Protein AF-A0AAW0TY88-F1 (afdb_monomer_lite)

Secondary structure (DSSP, 8-state):
-HHHHHHHHHHHTTSS-------EEETTTTEEE-GGG------SS-EEE--TT-SS-EEES---------TTS-----

Organism: Scylla paramamosain (NCBI:txid85552)

pLDDT: mean 88.43, std 11.42, range [51.88, 97.81]

Radius of gyration: 22.33 Å; chains: 1; bounding box: 44×54×49 Å

Sequence (78 aa):
MALTEAFVRLYDAGLVYRKEALVNWCCSLQSAILDIEVDHLHLTGPTELAVPGYSKPVSFGKMWDFPYRLADSGFAEV

InterPro domains:
  IPR002300 Aminoacyl-tRNA synthetase, class Ia [PF00133] (2-40)
  IPR002303 Valine-tRNA ligase [PTHR11946] (2-73)
  IPR014729 Rossmann-like alpha/beta/alpha sandwich fold [G3DSA:3.40.50.620] (1-47)

Foldseek 3Di:
DVVVVVQVVCVVVVNDDDDDDDFCAQPQVRDGDDPVVDDDDDDPAWDFDDHPPDPGTDTDRDDDDDDDDDPPDDDDDD

Structure (mmCIF, N/CA/C/O backbone):
data_AF-A0AAW0TY88-F1
#
_entry.id   AF-A0AAW0TY88-F1
#
loop_
_atom_site.group_PDB
_atom_site.id
_atom_site.type_symbol
_atom_site.label_atom_id
_atom_site.label_alt_id
_atom_site.label_comp_id
_atom_site.label_asym_id
_atom_site.label_entity_id
_atom_site.label_seq_id
_atom_site.pdbx_PDB_ins_code
_atom_site.Cartn_x
_atom_site.Cartn_y
_atom_site.Cartn_z
_atom_site.occupancy
_atom_site.B_iso_or_equiv
_atom_site.auth_seq_id
_atom_site.auth_comp_id
_atom_site.auth_asym_id
_atom_site.auth_atom_id
_atom_site.pdbx_PDB_model_num
ATOM 1 N N . MET A 1 1 ? -10.310 19.291 21.007 1.00 66.00 1 MET A N 1
ATOM 2 C CA . MET A 1 1 ? -11.343 18.292 21.366 1.00 66.00 1 MET A CA 1
ATOM 3 C C . MET A 1 1 ? -12.458 18.130 20.317 1.00 66.00 1 MET A C 1
ATOM 5 O O . MET A 1 1 ? -13.367 17.364 20.572 1.00 66.00 1 MET A O 1
ATOM 9 N N . ALA A 1 2 ? -12.380 18.727 19.116 1.00 88.56 2 ALA A N 1
ATOM 10 C CA . ALA A 1 2 ? -13.430 18.580 18.092 1.00 88.56 2 ALA A CA 1
ATOM 11 C C . ALA A 1 2 ? -13.261 17.353 17.168 1.00 88.56 2 ALA A C 1
ATOM 13 O O . ALA A 1 2 ? -14.247 16.755 16.752 1.00 88.56 2 ALA A O 1
ATOM 14 N N . LEU A 1 3 ? -12.017 16.951 16.864 1.00 92.38 3 LEU A N 1
ATOM 15 C CA . LEU A 1 3 ? -11.748 15.823 15.961 1.00 92.38 3 LEU A CA 1
ATOM 16 C C . LEU A 1 3 ? -12.246 14.496 16.544 1.00 92.38 3 LEU A C 1
ATOM 18 O O . LEU A 1 3 ? -12.893 13.721 15.853 1.00 92.38 3 LEU A O 1
ATOM 22 N N . THR A 1 4 ? -11.968 14.256 17.827 1.00 95.19 4 THR A N 1
ATOM 23 C CA . THR A 1 4 ? -12.414 13.049 18.529 1.00 95.19 4 THR A CA 1
ATOM 24 C C . THR A 1 4 ? -13.935 12.965 18.561 1.00 95.19 4 THR A C 1
ATOM 26 O O . THR A 1 4 ? -14.484 11.918 18.248 1.00 95.19 4 THR A O 1
ATOM 29 N N . GLU A 1 5 ? -14.617 14.070 18.874 1.00 95.88 5 GLU A N 1
ATOM 30 C CA . GLU A 1 5 ? -16.081 14.112 18.876 1.00 95.88 5 GLU A CA 1
ATOM 31 C C . GLU A 1 5 ? -16.651 13.838 17.479 1.00 95.88 5 GLU A C 1
ATOM 33 O O . GLU A 1 5 ? -17.537 13.001 17.332 1.00 95.88 5 GLU A O 1
ATOM 38 N N . ALA A 1 6 ? -16.110 14.479 16.439 1.00 96.38 6 ALA A N 1
ATOM 39 C CA . ALA A 1 6 ? -16.526 14.228 15.063 1.00 96.38 6 ALA A CA 1
ATOM 40 C C . ALA A 1 6 ? -16.311 12.761 14.656 1.00 96.38 6 ALA A C 1
ATOM 42 O O . ALA A 1 6 ? -17.204 12.153 14.072 1.00 96.38 6 ALA A O 1
ATOM 43 N N . PHE A 1 7 ? -15.162 12.174 15.003 1.00 95.81 7 PHE A N 1
ATOM 44 C CA . PHE A 1 7 ? -14.853 10.780 14.689 1.00 95.81 7 PHE A CA 1
ATOM 45 C C . PHE A 1 7 ? -15.806 9.809 15.396 1.00 95.81 7 PHE A C 1
ATOM 47 O O . PHE A 1 7 ? -16.319 8.895 14.757 1.00 95.81 7 PHE A O 1
ATOM 54 N N . VAL A 1 8 ? -16.100 10.042 16.682 1.00 96.25 8 VAL A N 1
ATOM 55 C CA . VAL A 1 8 ? -17.071 9.241 17.449 1.00 96.25 8 VAL A CA 1
ATOM 56 C C . VAL A 1 8 ? -18.464 9.355 16.834 1.00 96.25 8 VAL A C 1
ATOM 58 O O . VAL A 1 8 ? -19.079 8.336 16.551 1.00 96.25 8 VAL A O 1
ATOM 61 N N . ARG A 1 9 ? -18.930 10.568 16.510 1.00 96.81 9 ARG A N 1
ATOM 62 C CA . ARG A 1 9 ? -20.250 10.767 15.882 1.00 96.81 9 ARG A CA 1
ATOM 63 C C . ARG A 1 9 ? -20.373 10.060 14.531 1.00 96.81 9 ARG A C 1
ATOM 65 O O . ARG A 1 9 ? -21.433 9.526 14.219 1.00 96.81 9 ARG A O 1
ATOM 72 N N . LEU A 1 10 ? -19.310 10.051 13.727 1.00 97.62 10 LEU A N 1
ATOM 73 C CA . LEU A 1 10 ? -19.289 9.347 12.442 1.00 97.62 10 LEU A CA 1
ATOM 74 C C . LEU A 1 10 ? -19.232 7.823 12.609 1.00 97.62 10 LEU A C 1
ATOM 76 O O . LEU A 1 10 ? -19.835 7.109 11.808 1.00 97.62 10 LEU A O 1
ATOM 80 N N . TYR A 1 11 ? -18.532 7.330 13.631 1.00 96.94 11 TYR A N 1
ATOM 81 C CA . TYR A 1 11 ? -18.497 5.909 13.972 1.00 96.94 11 TYR A CA 1
ATOM 82 C C . TYR A 1 11 ? -19.862 5.421 14.470 1.00 96.94 11 TYR A C 1
ATOM 84 O O . TYR A 1 11 ? -20.383 4.434 13.956 1.00 96.94 11 TYR A O 1
ATOM 92 N N 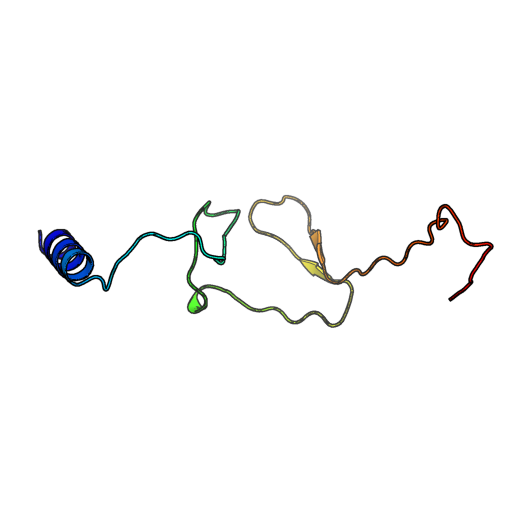. ASP A 1 12 ? -20.487 6.163 15.387 1.00 97.38 12 ASP A N 1
ATOM 93 C CA . ASP A 1 12 ? -21.820 5.857 15.921 1.00 97.38 12 ASP A CA 1
ATOM 94 C C . ASP A 1 12 ? -22.899 5.894 14.825 1.00 97.38 12 ASP A C 1
ATOM 96 O O . ASP A 1 12 ? -23.851 5.117 14.856 1.00 97.38 12 ASP A O 1
ATOM 100 N N . ALA A 1 13 ? -22.733 6.757 13.816 1.00 97.81 13 ALA A N 1
ATOM 101 C CA . ALA A 1 13 ? -23.591 6.804 12.631 1.00 97.81 13 ALA A CA 1
ATOM 102 C C . ALA A 1 13 ? -23.296 5.696 11.594 1.00 97.81 13 ALA A C 1
ATOM 104 O O . ALA A 1 13 ? -23.967 5.634 10.565 1.00 97.81 13 ALA A O 1
ATOM 105 N N . GLY A 1 14 ? -22.285 4.847 11.818 1.00 96.44 14 GLY A N 1
ATOM 106 C CA . GLY A 1 14 ? -21.877 3.776 10.901 1.00 96.44 14 GLY A CA 1
ATOM 107 C C . GLY A 1 14 ? -21.160 4.249 9.630 1.00 96.44 14 GLY A C 1
ATOM 108 O O . GLY A 1 14 ? -20.968 3.463 8.704 1.00 96.44 14 GLY A O 1
ATOM 109 N N . LEU A 1 15 ? -20.760 5.522 9.561 1.00 97.00 15 LEU A N 1
ATOM 110 C CA . LEU A 1 15 ? -20.078 6.116 8.403 1.00 97.00 15 LEU A CA 1
ATOM 111 C C . LEU A 1 15 ? -18.566 5.873 8.432 1.00 97.00 15 LEU A C 1
ATOM 113 O O . LEU A 1 15 ? -17.928 5.783 7.385 1.00 97.00 15 LEU A O 1
ATOM 117 N N . VAL A 1 16 ? -17.998 5.743 9.630 1.00 96.25 16 VAL A N 1
ATOM 118 C CA . VAL A 1 16 ? -16.614 5.319 9.851 1.00 96.25 16 VAL A CA 1
ATOM 119 C C . VAL A 1 16 ? -16.636 3.932 10.466 1.00 96.25 16 VAL A C 1
ATOM 121 O O . VAL A 1 16 ? -17.293 3.702 11.473 1.00 96.25 16 VAL A O 1
ATOM 124 N N . TYR A 1 17 ? -15.907 2.998 9.868 1.00 95.56 17 TYR A N 1
ATOM 125 C CA . TYR A 1 17 ? -15.878 1.613 10.319 1.00 95.56 17 TYR A CA 1
ATOM 126 C C . TYR A 1 17 ? -14.545 0.954 9.970 1.00 95.56 17 TYR A C 1
ATOM 128 O O . TYR A 1 17 ? -13.790 1.432 9.122 1.00 95.56 17 TYR A O 1
ATOM 136 N N . ARG A 1 18 ? -14.255 -0.170 10.630 1.00 96.06 18 ARG A N 1
ATOM 137 C CA . ARG A 1 18 ? -13.068 -0.986 10.363 1.00 96.06 18 ARG A CA 1
ATOM 138 C C . ARG A 1 18 ? -13.451 -2.183 9.501 1.00 96.06 18 ARG A C 1
ATOM 140 O O . ARG A 1 18 ? -14.354 -2.932 9.858 1.00 96.06 18 ARG A O 1
ATOM 147 N N . LYS A 1 19 ? -12.726 -2.385 8.404 1.00 95.56 19 LYS A N 1
ATOM 148 C CA . LYS A 1 19 ? -12.775 -3.601 7.586 1.00 95.56 19 LYS A CA 1
ATOM 149 C C . LYS A 1 19 ? -11.393 -3.925 7.040 1.00 95.56 19 LYS A C 1
ATOM 151 O O . LYS A 1 19 ? -10.532 -3.049 6.979 1.00 95.56 19 LYS A O 1
ATOM 156 N N . GLU A 1 20 ? -11.215 -5.161 6.606 1.00 96.31 20 GLU A N 1
ATOM 157 C CA . GLU A 1 20 ? -10.109 -5.518 5.726 1.00 96.31 20 GLU A CA 1
ATOM 158 C C . GLU A 1 20 ? -10.444 -5.036 4.311 1.00 96.31 20 GLU A C 1
ATOM 160 O O . GLU A 1 20 ? -11.538 -5.274 3.794 1.00 96.31 20 GLU A O 1
ATOM 165 N N . ALA A 1 21 ? -9.529 -4.282 3.713 1.00 92.50 21 ALA A N 1
ATOM 166 C CA . ALA A 1 21 ? -9.662 -3.748 2.368 1.00 92.50 21 ALA A CA 1
ATOM 167 C C . ALA A 1 21 ? -8.281 -3.674 1.719 1.00 92.50 21 ALA A C 1
ATOM 169 O O . ALA A 1 21 ? -7.274 -3.503 2.408 1.00 92.50 21 ALA A O 1
ATOM 170 N N . LEU A 1 22 ? -8.247 -3.785 0.393 1.00 95.81 22 LEU A N 1
ATOM 171 C CA . LEU A 1 22 ? -7.048 -3.469 -0.368 1.00 95.81 22 LEU A CA 1
ATOM 172 C C . LEU A 1 22 ? -6.807 -1.959 -0.279 1.00 95.81 22 LEU A C 1
ATOM 174 O O . LEU A 1 22 ? -7.726 -1.172 -0.503 1.00 95.81 22 LEU A O 1
ATOM 178 N N . VAL A 1 23 ? -5.585 -1.572 0.071 1.00 95.31 23 VAL A N 1
ATOM 179 C CA . VAL A 1 23 ? -5.174 -0.173 0.196 1.00 95.31 23 VAL A CA 1
ATOM 180 C C . VAL A 1 23 ? -3.866 0.041 -0.542 1.00 95.31 23 VAL A C 1
ATOM 182 O O . VAL A 1 23 ? -3.043 -0.872 -0.640 1.00 95.31 23 VAL A O 1
ATOM 185 N N . ASN A 1 24 ? -3.653 1.264 -1.011 1.00 96.00 24 ASN A N 1
ATOM 186 C CA . ASN A 1 24 ? -2.333 1.691 -1.438 1.00 96.00 24 ASN A CA 1
ATOM 187 C C . ASN A 1 24 ? -1.438 1.832 -0.199 1.00 96.00 24 ASN A C 1
ATOM 189 O O . ASN A 1 24 ? -1.794 2.509 0.766 1.00 96.00 24 ASN A O 1
ATOM 193 N N . TRP A 1 25 ? -0.291 1.150 -0.200 1.00 95.31 25 TRP A N 1
ATOM 194 C CA . TRP A 1 25 ? 0.650 1.123 0.921 1.00 95.31 25 TRP A CA 1
ATOM 195 C C . TRP A 1 25 ? 2.010 1.662 0.495 1.00 95.31 25 TRP A C 1
ATOM 197 O O . TRP A 1 25 ? 2.632 1.145 -0.434 1.00 95.31 25 TRP A O 1
ATOM 207 N N . CYS A 1 26 ? 2.507 2.669 1.211 1.00 93.31 26 CYS A N 1
ATOM 208 C CA . CYS A 1 26 ? 3.842 3.203 0.984 1.00 93.31 26 CYS A CA 1
ATOM 209 C C . CYS A 1 26 ? 4.865 2.485 1.872 1.00 93.31 26 CYS A C 1
ATOM 211 O O . CYS A 1 26 ? 4.874 2.652 3.092 1.00 93.31 26 CYS A O 1
ATOM 213 N N . CYS A 1 27 ? 5.779 1.726 1.261 1.00 90.81 27 CYS A N 1
ATOM 214 C CA . CYS A 1 27 ? 6.827 0.996 1.983 1.00 90.81 27 CYS A CA 1
ATOM 215 C C . CYS A 1 27 ? 7.812 1.914 2.721 1.00 90.81 27 CYS A C 1
ATOM 217 O O . CYS A 1 27 ? 8.345 1.523 3.755 1.00 90.81 27 CYS A O 1
ATOM 219 N N . SER A 1 28 ? 8.045 3.123 2.208 1.00 90.75 28 SER A N 1
ATOM 220 C CA . SER A 1 28 ? 8.991 4.074 2.800 1.00 90.75 28 SER A CA 1
ATOM 221 C C . SER A 1 28 ? 8.392 4.809 4.001 1.00 90.75 28 SER A C 1
ATOM 223 O O . SER A 1 28 ? 9.092 5.027 4.984 1.00 90.75 28 SER A O 1
ATOM 225 N N . LEU A 1 29 ? 7.100 5.162 3.944 1.00 92.75 29 LEU A N 1
ATOM 226 C CA . LEU A 1 29 ? 6.377 5.804 5.053 1.00 92.75 29 LEU A CA 1
ATOM 227 C C . LEU A 1 29 ? 5.826 4.802 6.071 1.00 92.75 29 LEU A C 1
ATOM 229 O O . LEU A 1 29 ? 5.468 5.196 7.176 1.00 92.75 29 LEU A O 1
ATOM 233 N N . GLN A 1 30 ? 5.732 3.526 5.691 1.00 94.06 30 GLN A N 1
ATOM 234 C CA . GLN A 1 30 ? 5.100 2.470 6.483 1.00 94.06 30 GLN A CA 1
ATOM 235 C C . GLN A 1 30 ? 3.651 2.822 6.867 1.00 94.06 30 GLN A C 1
ATOM 237 O O . GLN A 1 30 ? 3.222 2.605 7.999 1.00 94.06 30 GLN A O 1
ATOM 242 N N . SER A 1 31 ? 2.901 3.378 5.910 1.00 96.38 31 SER A N 1
ATOM 243 C CA . SER A 1 31 ? 1.507 3.786 6.089 1.00 96.38 31 SER A CA 1
ATOM 244 C C . SER A 1 31 ? 0.679 3.511 4.837 1.00 96.38 31 SER A C 1
ATOM 246 O O . SER A 1 31 ? 1.197 3.499 3.715 1.00 96.38 31 SER A O 1
ATOM 248 N N . ALA A 1 32 ? -0.627 3.341 5.042 1.00 96.38 32 ALA A N 1
ATOM 249 C CA . ALA A 1 32 ? -1.601 3.448 3.969 1.00 96.38 32 ALA A CA 1
ATOM 250 C C . ALA A 1 32 ? -1.653 4.901 3.475 1.00 96.38 32 ALA A C 1
ATOM 252 O O . ALA A 1 32 ? -1.528 5.829 4.282 1.00 96.38 32 ALA A O 1
ATOM 253 N N . ILE A 1 33 ? -1.828 5.071 2.168 1.00 95.94 33 ILE A N 1
ATOM 254 C CA . ILE A 1 33 ? -1.940 6.365 1.490 1.00 95.94 33 ILE A CA 1
ATOM 255 C C . ILE A 1 33 ? -3.224 6.408 0.662 1.00 95.94 33 ILE A C 1
ATOM 257 O O . ILE A 1 33 ? -3.775 5.368 0.287 1.00 95.94 33 ILE A O 1
ATOM 261 N N . LEU A 1 34 ? -3.721 7.612 0.409 1.00 95.50 34 LEU A N 1
ATOM 262 C CA . LEU A 1 34 ? -4.909 7.840 -0.405 1.00 95.50 34 LEU A CA 1
ATOM 263 C C . LEU A 1 34 ? -4.569 7.732 -1.892 1.00 95.50 34 LEU A C 1
ATOM 265 O O . LEU A 1 34 ? -3.460 8.054 -2.300 1.00 95.50 34 LEU A O 1
ATOM 269 N N . ASP A 1 35 ? -5.549 7.378 -2.724 1.00 95.31 35 ASP A N 1
ATOM 270 C CA . ASP A 1 35 ? -5.367 7.308 -4.184 1.00 95.31 35 ASP A CA 1
ATOM 271 C C . ASP A 1 35 ? -4.865 8.631 -4.782 1.00 95.31 35 ASP A C 1
ATOM 273 O O . ASP A 1 35 ? -4.088 8.629 -5.726 1.00 95.31 35 ASP A O 1
ATOM 277 N N . ILE A 1 36 ? -5.258 9.771 -4.203 1.00 96.12 36 ILE A N 1
ATOM 278 C CA . ILE A 1 36 ? -4.791 11.091 -4.650 1.00 96.12 36 ILE A CA 1
ATOM 279 C C . ILE A 1 36 ? -3.322 11.375 -4.304 1.00 96.12 36 ILE A C 1
ATOM 281 O O . ILE A 1 36 ? -2.720 12.273 -4.883 1.00 96.12 36 ILE A O 1
ATOM 285 N N . GLU A 1 37 ? -2.746 10.627 -3.365 1.00 94.88 37 GLU A N 1
ATOM 286 C CA . GLU A 1 37 ? -1.322 10.689 -3.022 1.00 94.88 37 GLU A CA 1
ATOM 287 C C . GLU A 1 37 ? -0.489 9.715 -3.874 1.00 94.88 37 GLU A C 1
ATOM 289 O O . GLU A 1 37 ? 0.735 9.683 -3.747 1.00 94.88 37 GLU A O 1
ATOM 294 N N . VAL A 1 38 ? -1.132 8.898 -4.720 1.00 94.12 38 VAL A N 1
ATOM 295 C CA . VAL A 1 38 ? -0.463 7.920 -5.581 1.00 94.12 38 VAL A CA 1
ATOM 296 C C . VAL A 1 38 ? -0.169 8.533 -6.945 1.00 94.12 38 VAL A C 1
ATOM 298 O O . VAL A 1 38 ? -1.069 8.820 -7.733 1.00 94.12 38 VAL A O 1
ATOM 301 N N . ASP A 1 39 ? 1.117 8.644 -7.266 1.00 91.38 39 ASP A N 1
ATOM 302 C CA . ASP A 1 39 ? 1.564 8.987 -8.613 1.00 91.38 39 ASP A CA 1
ATOM 303 C C . ASP A 1 39 ? 1.569 7.742 -9.512 1.00 91.38 39 ASP A C 1
ATOM 305 O O . ASP A 1 39 ? 2.312 6.780 -9.292 1.00 91.38 39 ASP A O 1
ATOM 309 N N . HIS A 1 40 ? 0.751 7.760 -10.566 1.00 91.19 40 HIS A N 1
ATOM 310 C CA . HIS A 1 40 ? 0.672 6.666 -11.532 1.00 91.19 40 HIS A CA 1
ATOM 311 C C . HIS A 1 40 ? 1.663 6.864 -12.681 1.00 91.19 40 HIS A C 1
ATOM 313 O O . HIS A 1 40 ? 1.514 7.764 -13.507 1.00 91.19 40 HIS A O 1
ATOM 319 N N . LEU A 1 41 ? 2.647 5.969 -12.775 1.00 91.31 41 LEU A N 1
ATOM 320 C CA . LEU A 1 41 ? 3.600 5.942 -13.880 1.00 91.31 41 LEU A CA 1
ATOM 321 C C . LEU A 1 41 ? 3.257 4.819 -14.865 1.00 91.31 41 LEU A C 1
ATOM 323 O O . LEU A 1 41 ? 3.350 3.636 -14.540 1.00 91.31 41 LEU A O 1
ATOM 327 N N . HIS A 1 42 ? 2.897 5.190 -16.093 1.00 91.25 42 HIS A N 1
ATOM 328 C CA . HIS A 1 42 ? 2.704 4.233 -17.181 1.00 91.25 42 HIS A CA 1
ATOM 329 C C . HIS A 1 42 ? 4.049 3.849 -17.803 1.00 91.25 42 HIS A C 1
ATOM 331 O O . HIS A 1 42 ? 4.766 4.701 -18.325 1.00 91.25 42 HIS A O 1
ATOM 337 N N . LEU A 1 43 ? 4.372 2.556 -17.778 1.00 91.69 43 LEU A N 1
ATOM 338 C CA . LEU A 1 43 ? 5.595 2.011 -18.362 1.00 91.69 43 LEU A CA 1
ATOM 339 C C . LEU A 1 43 ? 5.266 1.263 -19.655 1.00 91.69 43 LEU A C 1
ATOM 341 O O . LEU A 1 43 ? 4.438 0.355 -19.653 1.00 91.69 43 LEU A O 1
ATOM 345 N N . THR A 1 44 ? 5.927 1.620 -20.755 1.00 90.19 44 THR A N 1
ATOM 346 C CA . THR A 1 44 ? 5.797 0.928 -22.052 1.00 90.19 44 THR A CA 1
ATOM 347 C C . THR A 1 44 ? 6.777 -0.237 -22.210 1.00 90.19 44 THR A C 1
ATOM 349 O O . THR A 1 44 ? 6.655 -1.020 -23.147 1.00 90.19 44 THR A O 1
ATOM 352 N N . GLY A 1 45 ? 7.741 -0.371 -21.296 1.00 89.75 45 GLY A N 1
ATOM 353 C CA . GLY A 1 45 ? 8.742 -1.429 -21.312 1.00 89.75 45 GLY A CA 1
ATOM 354 C C . GLY A 1 45 ? 9.651 -1.410 -20.079 1.00 89.75 45 GLY A C 1
ATOM 355 O O . GLY A 1 45 ? 9.378 -0.684 -19.114 1.00 89.75 45 GLY A O 1
ATOM 356 N N . PRO A 1 46 ? 10.743 -2.197 -20.102 1.00 92.12 46 PRO A N 1
ATOM 357 C CA . PRO A 1 46 ? 11.690 -2.288 -18.998 1.00 92.12 46 PRO A CA 1
ATOM 358 C C . PRO A 1 46 ? 12.290 -0.925 -18.643 1.00 92.12 46 PRO A C 1
ATOM 360 O O . PRO A 1 46 ? 12.945 -0.299 -19.473 1.00 92.12 46 PRO A O 1
ATOM 363 N N . THR A 1 47 ? 12.074 -0.473 -17.410 1.00 94.31 47 THR A N 1
ATOM 364 C CA . THR A 1 47 ? 12.474 0.861 -16.942 1.00 94.31 47 THR A CA 1
ATOM 365 C C . THR A 1 47 ? 13.114 0.769 -15.563 1.00 94.31 47 THR A C 1
ATOM 367 O O . THR A 1 47 ? 12.540 0.178 -14.653 1.00 94.31 47 THR A O 1
ATOM 370 N N . GLU A 1 48 ? 14.292 1.364 -15.388 1.00 93.69 48 GLU A N 1
ATOM 371 C CA . GLU A 1 48 ? 14.946 1.475 -14.080 1.00 93.69 48 GLU A CA 1
ATOM 372 C C . GLU A 1 48 ? 14.370 2.667 -13.313 1.00 93.69 48 GLU A C 1
ATOM 374 O O . GLU A 1 48 ? 14.494 3.809 -13.758 1.00 93.69 48 GLU A O 1
ATOM 379 N N . LEU A 1 49 ? 13.754 2.418 -12.157 1.00 92.88 49 LEU A N 1
ATOM 380 C CA . LEU A 1 49 ? 13.179 3.461 -11.310 1.00 92.88 49 LEU A CA 1
ATOM 381 C C . LEU A 1 49 ? 13.932 3.551 -9.985 1.00 92.88 49 LEU A C 1
ATOM 383 O O . LEU A 1 49 ? 14.205 2.547 -9.325 1.00 92.88 49 LEU A O 1
ATOM 387 N N . ALA A 1 50 ? 14.256 4.777 -9.580 1.00 91.69 50 ALA A N 1
ATOM 388 C CA . ALA A 1 50 ? 14.753 5.046 -8.241 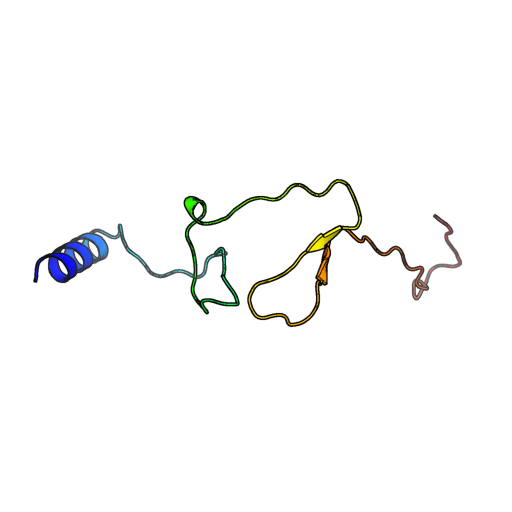1.00 91.69 50 ALA A CA 1
ATOM 389 C C . ALA A 1 50 ? 13.576 4.993 -7.259 1.00 91.69 50 ALA A C 1
ATOM 391 O O . ALA A 1 50 ? 12.663 5.812 -7.335 1.00 91.69 50 ALA A O 1
ATOM 392 N N . VAL A 1 51 ? 13.596 4.024 -6.345 1.00 89.50 51 VAL A N 1
ATOM 393 C CA . VAL A 1 51 ? 12.550 3.858 -5.330 1.00 89.50 51 VAL A CA 1
ATOM 394 C C . VAL A 1 51 ? 13.045 4.441 -4.004 1.00 89.50 51 VAL A C 1
ATOM 396 O O . VAL A 1 51 ? 14.161 4.115 -3.584 1.00 89.50 51 VAL A O 1
ATOM 399 N N . PRO A 1 52 ? 12.253 5.276 -3.307 1.00 87.94 52 PRO A N 1
ATOM 400 C CA . PRO A 1 52 ? 12.657 5.821 -2.017 1.00 87.94 52 PRO A CA 1
ATOM 401 C C . PRO A 1 52 ? 13.000 4.711 -1.010 1.00 87.94 52 PRO A C 1
ATOM 403 O O . PRO A 1 52 ? 12.214 3.793 -0.777 1.00 87.94 52 PRO A O 1
ATOM 406 N N . GLY A 1 53 ? 14.184 4.796 -0.400 1.00 85.62 53 GLY A N 1
ATOM 407 C CA . GLY A 1 53 ? 14.699 3.785 0.534 1.00 85.62 53 GLY A CA 1
ATOM 408 C C . GLY A 1 53 ? 15.574 2.698 -0.101 1.00 85.62 53 GLY A C 1
ATOM 409 O O . GLY A 1 53 ? 16.149 1.892 0.627 1.00 85.62 53 GLY A O 1
ATOM 410 N N . TYR A 1 54 ? 15.740 2.693 -1.426 1.00 87.50 54 TYR A N 1
ATOM 411 C CA . TYR A 1 54 ? 16.643 1.778 -2.126 1.00 87.50 54 TYR A CA 1
ATOM 412 C C . TYR A 1 54 ? 17.919 2.502 -2.561 1.00 87.50 54 TYR A C 1
ATOM 414 O O . TYR A 1 54 ? 17.880 3.617 -3.074 1.00 87.50 54 TYR A O 1
ATOM 422 N N . SER A 1 55 ? 19.071 1.855 -2.367 1.00 90.19 55 SER A N 1
AT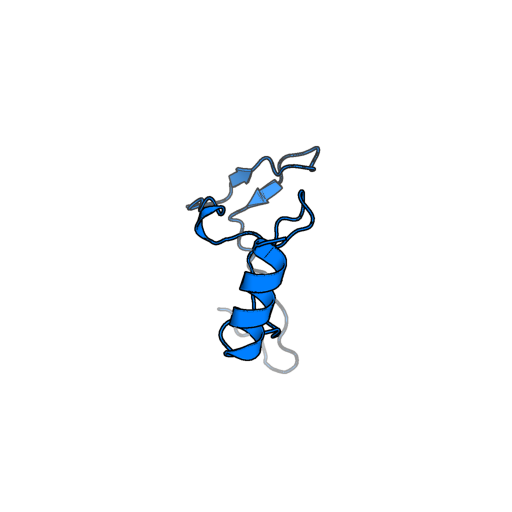OM 423 C CA . SER A 1 55 ? 20.378 2.406 -2.755 1.00 90.19 55 SER A CA 1
ATOM 424 C C . SER A 1 55 ? 20.689 2.251 -4.244 1.00 90.19 55 SER A C 1
ATOM 426 O O . SER A 1 55 ? 21.568 2.934 -4.765 1.00 90.19 55 SER A O 1
ATOM 428 N N . LYS A 1 56 ? 19.987 1.348 -4.932 1.00 94.50 56 LYS A N 1
ATOM 429 C CA . LYS A 1 56 ? 20.147 1.076 -6.361 1.00 94.50 56 LYS A CA 1
ATOM 430 C C . LYS A 1 56 ? 18.790 1.201 -7.057 1.00 94.50 56 LYS A C 1
ATOM 432 O O . LYS A 1 56 ? 17.787 0.829 -6.444 1.00 94.50 56 LYS A O 1
ATOM 437 N N . PRO A 1 57 ? 18.751 1.691 -8.309 1.00 93.38 57 PRO A N 1
ATOM 438 C CA . PRO A 1 57 ? 17.546 1.639 -9.126 1.00 93.38 57 PRO A CA 1
ATOM 439 C C . PRO A 1 57 ? 17.018 0.208 -9.250 1.00 93.38 57 PRO A C 1
ATOM 441 O O . PRO A 1 57 ? 17.792 -0.754 -9.228 1.00 93.38 57 PRO A O 1
ATOM 444 N N . VAL A 1 58 ? 15.699 0.086 -9.352 1.00 91.25 58 VAL A N 1
ATOM 445 C CA . VAL A 1 58 ? 14.989 -1.186 -9.476 1.00 91.25 58 VAL A CA 1
ATOM 446 C C . VAL A 1 58 ? 14.341 -1.253 -10.856 1.00 91.25 58 VAL A C 1
ATOM 448 O O . VAL A 1 58 ? 13.669 -0.308 -11.268 1.00 91.25 58 VAL A O 1
ATOM 451 N N . SER A 1 59 ? 14.505 -2.375 -11.561 1.00 92.56 59 SER A N 1
ATOM 452 C CA . SER A 1 59 ? 13.852 -2.590 -12.853 1.00 92.56 59 SER A CA 1
ATOM 453 C C . SER A 1 59 ? 12.355 -2.862 -12.686 1.00 92.56 59 SER A C 1
ATOM 455 O O . SER A 1 59 ? 11.964 -3.872 -12.100 1.00 92.56 59 SER A O 1
ATOM 457 N N . PHE A 1 60 ? 11.522 -2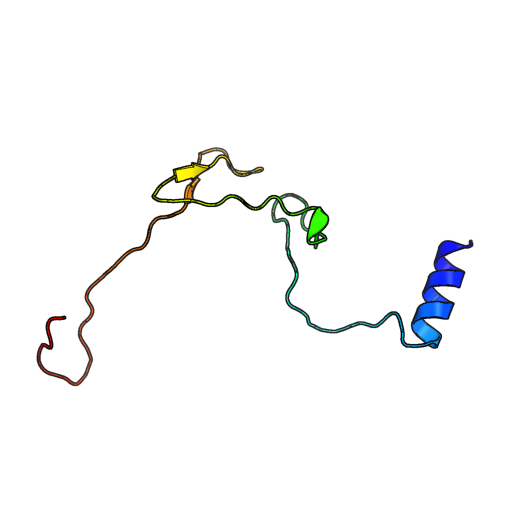.039 -13.310 1.00 92.69 60 PHE A N 1
ATOM 458 C CA . PHE A 1 60 ? 10.090 -2.268 -13.503 1.00 92.69 60 PHE A CA 1
ATOM 459 C C . PHE A 1 60 ? 9.782 -2.559 -14.977 1.00 92.69 60 PHE A C 1
ATOM 461 O O . PHE A 1 60 ? 10.629 -2.372 -15.848 1.00 92.69 60 PHE A O 1
ATOM 468 N N . GLY A 1 61 ? 8.573 -3.046 -15.272 1.00 89.44 61 GLY A N 1
ATOM 469 C CA . GLY A 1 61 ? 8.126 -3.277 -16.654 1.00 89.44 61 GLY A CA 1
ATOM 470 C C . GLY A 1 61 ? 8.795 -4.464 -17.363 1.00 89.44 61 GLY A C 1
ATOM 471 O O . GLY A 1 61 ? 8.779 -4.527 -18.589 1.00 89.44 61 GLY A O 1
ATOM 472 N N . LYS A 1 62 ? 9.398 -5.399 -16.613 1.00 88.00 62 LYS A N 1
ATOM 473 C CA . LYS A 1 62 ? 9.906 -6.676 -17.141 1.00 88.00 62 LYS A CA 1
ATOM 474 C C . LYS A 1 62 ? 8.860 -7.769 -16.931 1.00 88.00 62 LYS A C 1
ATOM 476 O O . LYS A 1 62 ? 8.464 -8.026 -15.797 1.00 88.00 62 LYS A O 1
ATOM 481 N N . MET A 1 63 ? 8.452 -8.422 -18.014 1.00 80.62 63 MET A N 1
ATOM 482 C CA . MET A 1 63 ? 7.657 -9.648 -17.983 1.00 80.62 63 MET A CA 1
ATOM 483 C C . MET A 1 63 ? 8.581 -10.815 -18.322 1.00 80.62 63 MET A C 1
ATOM 485 O O . MET A 1 63 ? 9.340 -10.734 -19.285 1.00 80.62 63 MET A O 1
ATOM 489 N N . TRP A 1 64 ? 8.551 -11.863 -17.506 1.00 82.56 64 TRP A N 1
ATOM 490 C CA . TRP A 1 64 ? 9.347 -13.064 -17.727 1.00 82.56 64 TRP A CA 1
ATOM 491 C C . TRP A 1 64 ? 8.430 -14.172 -18.214 1.00 82.56 64 TRP A C 1
ATOM 493 O O . TRP A 1 64 ? 7.490 -14.538 -17.513 1.00 82.56 64 TRP A O 1
ATOM 503 N N . ASP A 1 65 ? 8.730 -14.695 -19.396 1.00 81.69 65 ASP A N 1
ATOM 504 C CA . ASP A 1 65 ? 8.197 -15.965 -19.865 1.00 81.69 65 ASP A CA 1
ATOM 505 C C . ASP A 1 65 ? 9.222 -17.052 -19.526 1.00 81.69 65 ASP A C 1
ATOM 507 O O . ASP A 1 65 ? 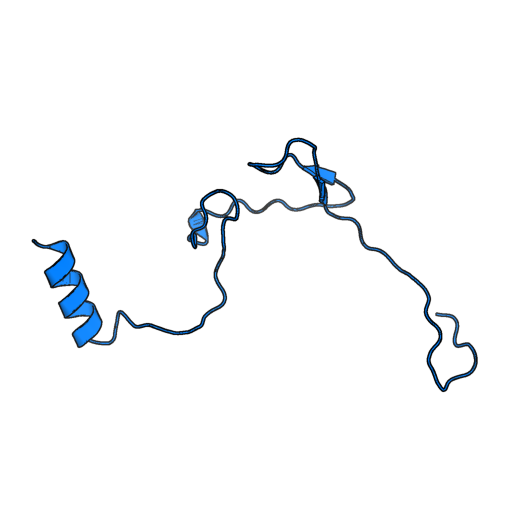10.419 -16.882 -19.785 1.00 81.69 65 ASP A O 1
ATOM 511 N N . PHE A 1 66 ? 8.787 -18.124 -18.868 1.00 84.56 66 PHE A N 1
ATOM 512 C CA . PHE A 1 66 ? 9.652 -19.264 -18.599 1.00 84.56 66 PHE A CA 1
ATOM 513 C C . PHE A 1 66 ? 8.894 -20.576 -18.829 1.00 84.56 66 PHE A C 1
ATOM 515 O O . PHE A 1 66 ? 7.809 -20.769 -18.270 1.00 84.56 66 PHE A O 1
ATOM 522 N N . PRO A 1 67 ? 9.462 -21.514 -19.612 1.00 83.06 67 PRO A N 1
ATOM 523 C CA . PRO A 1 67 ? 8.821 -22.792 -19.864 1.00 83.06 67 PRO A CA 1
ATOM 524 C C . PRO A 1 67 ? 8.901 -23.682 -18.621 1.00 83.06 67 PRO A C 1
ATOM 526 O O . PRO A 1 67 ? 9.932 -23.756 -17.948 1.00 83.06 67 PRO A O 1
ATOM 529 N N . TYR A 1 68 ? 7.829 -24.419 -18.343 1.00 82.25 68 TYR A N 1
ATOM 530 C CA . TYR A 1 68 ? 7.812 -25.451 -17.310 1.00 82.25 68 TYR A CA 1
ATOM 531 C C . TYR A 1 68 ? 7.123 -26.717 -17.821 1.00 82.25 68 TYR A C 1
ATOM 533 O O . TYR A 1 68 ? 6.206 -26.663 -18.638 1.00 82.25 68 TYR A O 1
ATOM 541 N N . ARG A 1 69 ? 7.588 -27.884 -17.350 1.00 78.50 69 ARG A N 1
ATOM 542 C CA . ARG A 1 69 ? 6.966 -29.167 -17.698 1.00 78.50 69 ARG A CA 1
ATOM 543 C C . ARG A 1 69 ? 5.639 -29.309 -16.962 1.00 78.50 69 ARG A C 1
ATOM 545 O O . ARG A 1 69 ? 5.613 -29.299 -15.734 1.00 78.50 69 ARG A O 1
ATOM 552 N N . LEU A 1 70 ? 4.563 -29.498 -17.718 1.00 77.88 70 LEU A N 1
ATOM 553 C CA . LEU A 1 70 ? 3.287 -29.951 -17.182 1.00 77.88 70 LEU A CA 1
ATOM 554 C C . LEU A 1 70 ? 3.446 -31.407 -16.736 1.00 77.88 70 LEU A C 1
ATOM 556 O O . LEU A 1 70 ? 3.967 -32.228 -17.488 1.00 77.88 70 LEU A O 1
ATOM 560 N N . ALA A 1 71 ? 3.035 -31.710 -15.503 1.00 72.50 71 ALA A N 1
ATOM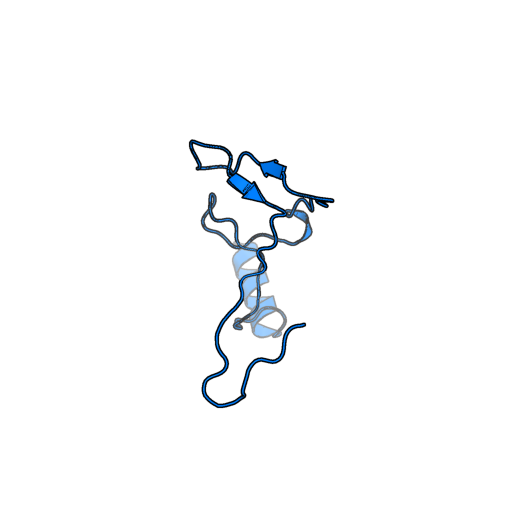 561 C CA . ALA A 1 71 ? 3.309 -32.996 -14.862 1.00 72.50 71 ALA A CA 1
ATOM 562 C C . ALA A 1 71 ? 2.752 -34.205 -15.640 1.00 72.50 71 ALA A C 1
ATOM 564 O O . ALA A 1 71 ? 3.340 -35.275 -15.551 1.00 72.50 71 ALA A O 1
ATOM 565 N N . ASP A 1 72 ? 1.707 -34.017 -16.462 1.00 66.62 72 ASP A N 1
ATOM 566 C CA . ASP A 1 72 ? 0.972 -35.127 -17.088 1.00 66.62 72 ASP A CA 1
ATOM 567 C C . ASP A 1 72 ? 0.571 -34.908 -18.563 1.00 66.62 72 ASP A C 1
ATOM 569 O O . ASP A 1 72 ? -0.311 -35.593 -19.077 1.00 66.62 72 ASP A O 1
ATOM 573 N N . SER A 1 73 ? 1.197 -33.976 -19.289 1.00 58.03 73 SER A N 1
ATOM 574 C CA . SER A 1 73 ? 0.971 -33.848 -20.741 1.00 58.03 73 SER A CA 1
ATOM 575 C C . SER A 1 73 ? 2.290 -33.788 -21.499 1.00 58.03 73 SER A C 1
ATOM 577 O O . SER A 1 73 ? 3.169 -32.979 -21.206 1.00 58.03 73 SER A O 1
ATOM 579 N N . GLY A 1 74 ? 2.438 -34.705 -22.461 1.00 60.31 74 GLY A N 1
ATOM 580 C CA . GLY A 1 74 ? 3.527 -34.672 -23.428 1.00 60.31 74 GLY A CA 1
ATOM 581 C C . GLY A 1 74 ? 3.550 -33.313 -24.120 1.00 60.31 74 GLY A C 1
ATOM 582 O O . GLY A 1 74 ? 2.497 -32.793 -24.472 1.00 60.31 74 GLY A O 1
ATOM 583 N N . PHE A 1 75 ? 4.757 -32.760 -24.231 1.00 57.03 75 PHE A N 1
ATOM 584 C CA . PHE A 1 75 ? 5.116 -31.470 -24.818 1.00 57.03 75 PHE A CA 1
ATOM 585 C C . PHE A 1 75 ? 4.023 -30.841 -25.697 1.00 57.03 75 PHE A C 1
ATOM 587 O O . PHE A 1 75 ? 3.857 -31.216 -26.855 1.00 57.03 75 PHE A O 1
ATOM 594 N N . ALA A 1 76 ? 3.315 -29.858 -25.145 1.00 51.88 76 ALA A N 1
ATOM 595 C CA . ALA A 1 76 ? 2.647 -28.846 -25.945 1.00 51.88 76 ALA A CA 1
ATOM 596 C C . ALA A 1 76 ? 3.559 -27.616 -25.943 1.00 51.88 76 ALA A C 1
ATOM 598 O O . ALA A 1 76 ? 3.686 -26.933 -24.926 1.00 51.88 76 ALA A O 1
ATOM 599 N N . GLU A 1 77 ? 4.256 -27.402 -27.058 1.00 54.41 77 GLU A N 1
ATOM 600 C CA . GLU A 1 77 ? 4.823 -26.095 -27.388 1.00 54.41 77 GLU A CA 1
ATOM 601 C C . GLU A 1 77 ? 3.661 -25.114 -27.605 1.00 54.41 77 GLU A C 1
ATOM 603 O O . GLU A 1 77 ? 2.669 -25.461 -28.254 1.00 54.41 77 GLU A O 1
ATOM 608 N N . VAL A 1 78 ? 3.779 -23.920 -27.022 1.00 53.81 78 VAL A N 1
ATOM 609 C CA . VAL A 1 78 ? 2.964 -22.745 -27.365 1.00 53.81 78 VAL A CA 1
ATOM 610 C C . VAL A 1 78 ? 3.781 -21.885 -28.314 1.00 53.81 78 VAL A C 1
ATOM 612 O O . VAL A 1 78 ? 4.986 -21.709 -28.023 1.00 53.81 78 VAL A O 1
#